Protein AF-A0A956R6L7-F1 (afdb_monomer)

Foldseek 3Di:
DDPPPPPPQDDLQRLLVQCLPPNPVSCCVVQVKDADPVVVVVVVVLVVVLVVQLVVQLVPDDPPCSVVSSVVSNVVSSNVRSNVVSVCSVVPHDIDRDDPPPD

Radius of gyration: 17.67 Å; Cα contacts (8 Å, |Δi|>4): 89; chains: 1; bounding box: 48×32×46 Å

Mean predicted aligned error: 8.66 Å

pLDDT: mean 76.69, std 13.38, range [40.53, 92.88]

Solvent-accessible surface area (backbone atoms only — not comparable to full-atom values): 5742 Å² total; per-residue (Å²): 137,82,82,77,74,76,78,77,73,78,49,51,68,56,53,18,51,39,25,47,76,42,37,75,62,29,32,41,72,76,55,43,42,45,73,44,73,69,54,48,52,53,53,52,52,53,51,51,52,28,50,50,45,20,51,51,28,40,74,69,36,58,90,96,39,21,72,57,38,23,52,53,36,41,51,50,41,50,51,53,48,18,51,54,51,18,52,41,34,65,74,64,50,78,67,47,67,61,65,89,86,75,122

Nearest PDB structures (foldseek):
  8scx-assembly1_A  TM=6.616E-01  e=7.737E+00  Saccharomyces cerevisiae

Secondary structure (DSSP, 8-state):
--------PPPHHHHHHHHHHHHHHHHHHTT-EEEPHHHHHHHHHHHHHHHHHHHHHHHHSPTTTHHHHHHHHHHHHHHHHHHHHHHHHHTT--EEEPPTT--

Structure (mmCIF, N/CA/C/O backbone):
data_AF-A0A956R6L7-F1
#
_entry.id   AF-A0A956R6L7-F1
#
loop_
_atom_site.group_PDB
_atom_site.id
_atom_site.type_symbol
_atom_site.label_atom_id
_atom_site.label_alt_id
_atom_site.label_comp_id
_atom_site.label_asym_id
_atom_site.label_entity_id
_atom_site.label_seq_id
_atom_site.pdbx_PDB_ins_code
_atom_site.Cartn_x
_atom_site.Cartn_y
_atom_site.Cartn_z
_atom_site.occupancy
_atom_site.B_iso_or_equiv
_atom_site.auth_seq_id
_atom_site.auth_comp_id
_atom_site.auth_asym_id
_atom_site.auth_atom_id
_atom_site.pdbx_PDB_model_num
ATOM 1 N N . MET A 1 1 ? -30.554 26.261 20.589 1.00 40.53 1 MET A N 1
ATOM 2 C CA . MET A 1 1 ? -30.805 24.891 20.098 1.00 40.53 1 MET A CA 1
ATOM 3 C C . MET A 1 1 ? -29.555 24.435 19.367 1.00 40.53 1 MET A C 1
ATOM 5 O O . MET A 1 1 ? -29.327 24.876 18.253 1.00 40.53 1 MET A O 1
ATOM 9 N N . ALA A 1 2 ? -28.676 23.692 20.041 1.00 44.38 2 ALA A N 1
ATOM 10 C CA . ALA A 1 2 ? -27.447 23.185 19.437 1.00 44.38 2 ALA A CA 1
ATOM 11 C C . ALA A 1 2 ? -27.731 21.779 18.901 1.00 44.38 2 ALA A C 1
ATOM 13 O O . ALA A 1 2 ? -27.809 20.828 19.676 1.00 44.38 2 ALA A O 1
ATOM 14 N N . GLU A 1 3 ? -27.942 21.662 17.591 1.00 43.91 3 GLU A N 1
ATOM 15 C CA . GLU A 1 3 ? -27.942 20.373 16.903 1.00 43.91 3 GLU A CA 1
ATOM 16 C C . GLU A 1 3 ? -26.542 19.771 17.027 1.00 43.91 3 GLU A C 1
ATOM 18 O O . GLU A 1 3 ? -25.592 20.162 16.346 1.00 43.91 3 GLU A O 1
ATOM 23 N N . GLY A 1 4 ? -26.396 18.835 17.962 1.00 45.50 4 GLY A N 1
ATOM 24 C CA . GLY A 1 4 ? -25.233 17.971 18.037 1.00 45.50 4 GLY A CA 1
ATOM 25 C C . GLY A 1 4 ? -25.216 17.092 16.797 1.00 45.50 4 GLY A C 1
ATOM 26 O O . GLY A 1 4 ? -25.829 16.029 16.795 1.00 45.50 4 GLY A O 1
ATOM 27 N N . ALA A 1 5 ? -24.535 17.542 15.742 1.00 50.59 5 ALA A N 1
ATOM 28 C CA . ALA A 1 5 ? -24.247 16.721 14.578 1.00 50.59 5 ALA A CA 1
ATOM 29 C C . ALA A 1 5 ? -23.546 15.447 15.066 1.00 50.59 5 ALA A C 1
ATOM 31 O O . ALA A 1 5 ? -22.376 15.471 15.464 1.00 50.59 5 ALA A O 1
ATOM 32 N N . ALA A 1 6 ? -24.288 14.339 15.099 1.00 50.56 6 ALA A N 1
ATOM 33 C CA . ALA A 1 6 ? -23.746 13.034 15.418 1.00 50.56 6 ALA A CA 1
ATOM 34 C C . ALA A 1 6 ? -22.599 12.776 14.438 1.00 50.56 6 ALA A C 1
ATOM 36 O O . ALA A 1 6 ? -22.808 12.659 13.231 1.00 50.56 6 ALA A O 1
ATOM 37 N N . ARG A 1 7 ? -21.361 12.760 14.942 1.00 56.19 7 ARG A N 1
ATOM 38 C CA . ARG A 1 7 ? -20.188 12.452 14.122 1.00 56.19 7 ARG A CA 1
ATOM 39 C C 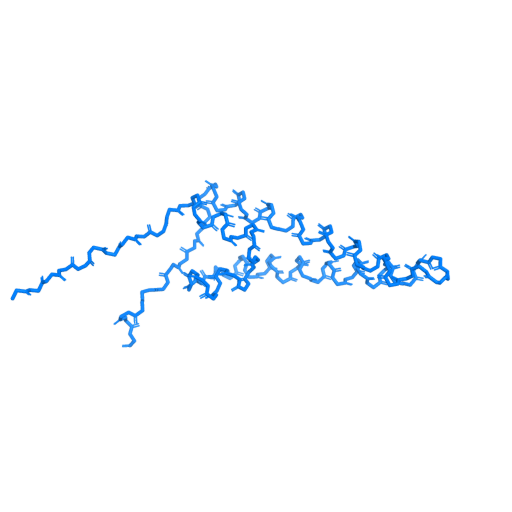. ARG A 1 7 ? -20.324 11.011 13.664 1.00 56.19 7 ARG A C 1
ATOM 41 O O . ARG A 1 7 ? -20.034 10.091 14.426 1.00 56.19 7 ARG A O 1
ATOM 48 N N . VAL A 1 8 ? -20.769 10.821 12.430 1.00 59.69 8 VAL A N 1
ATOM 49 C CA . VAL A 1 8 ? -20.781 9.507 11.799 1.00 59.69 8 VAL A CA 1
ATOM 50 C C . VAL A 1 8 ? -19.325 9.098 11.626 1.00 59.69 8 VAL A C 1
ATOM 52 O O . VAL A 1 8 ? -18.608 9.647 10.790 1.00 59.69 8 VAL A O 1
ATOM 55 N N . GLN A 1 9 ? -18.855 8.173 12.465 1.00 66.75 9 GLN A N 1
ATOM 56 C CA . GLN A 1 9 ? -17.571 7.542 12.206 1.00 66.75 9 GLN A CA 1
ATOM 57 C C . GLN A 1 9 ? -17.697 6.739 10.907 1.00 66.75 9 GLN A C 1
ATOM 59 O O . GLN A 1 9 ? -18.647 5.961 10.770 1.00 66.75 9 GLN A O 1
ATOM 64 N N . PRO A 1 10 ? -16.778 6.919 9.945 1.00 72.81 10 PRO A N 1
ATOM 65 C CA . PRO A 1 10 ? -16.813 6.150 8.713 1.00 72.81 10 PRO A CA 1
ATOM 66 C C . PRO A 1 10 ? -16.704 4.657 9.031 1.00 72.81 10 PRO A C 1
ATOM 68 O O . PRO A 1 10 ? -15.884 4.234 9.850 1.00 72.81 10 PRO A O 1
ATOM 71 N N . SER A 1 11 ? -17.545 3.850 8.386 1.00 83.00 11 SER A N 1
ATOM 72 C CA . SER A 1 11 ? -17.532 2.403 8.584 1.00 83.00 11 SER A CA 1
ATOM 73 C C . SER A 1 11 ? -16.206 1.802 8.104 1.00 83.00 11 SER A C 1
ATOM 75 O O . SER A 1 11 ? -15.552 2.318 7.194 1.00 83.00 11 SER A O 1
ATOM 77 N N . ARG A 1 12 ? -15.815 0.658 8.677 1.00 82.31 12 ARG A N 1
ATOM 78 C CA . ARG A 1 12 ? -14.616 -0.078 8.236 1.00 82.31 12 ARG A CA 1
ATOM 79 C C . ARG A 1 12 ? -14.677 -0.451 6.754 1.00 82.31 12 ARG A C 1
ATOM 81 O O . ARG A 1 12 ? -13.654 -0.408 6.085 1.00 82.31 12 ARG A O 1
ATOM 88 N N . ALA A 1 13 ? -15.867 -0.769 6.245 1.00 84.44 13 ALA A N 1
ATOM 89 C CA . ALA A 1 13 ? -16.080 -1.071 4.832 1.00 84.44 13 ALA A CA 1
ATOM 90 C C . ALA A 1 13 ? -15.778 0.140 3.938 1.00 84.44 13 ALA A C 1
ATOM 92 O O . ALA A 1 13 ? -15.081 0.007 2.936 1.00 84.44 13 ALA A O 1
ATOM 93 N N . TRP A 1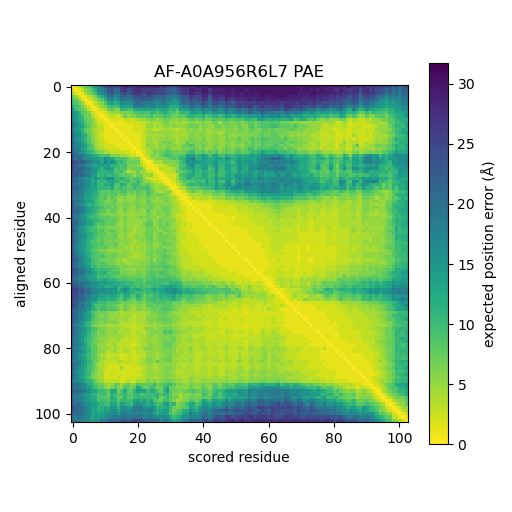 14 ? -16.228 1.333 4.336 1.00 83.50 14 TRP A N 1
ATOM 94 C CA . TRP A 1 14 ? -15.921 2.563 3.610 1.00 83.50 14 TRP A CA 1
ATOM 95 C C . TRP A 1 14 ? -14.423 2.885 3.653 1.00 83.50 14 TRP A C 1
ATOM 97 O O . TRP A 1 14 ? -13.823 3.164 2.619 1.00 83.50 14 TRP A O 1
ATOM 107 N N . LEU A 1 15 ? -13.788 2.769 4.824 1.00 80.25 15 LEU A N 1
ATOM 108 C CA . LEU A 1 15 ? -12.343 2.986 4.966 1.00 80.25 15 LEU A CA 1
ATOM 109 C C . LEU A 1 15 ? -11.528 1.993 4.126 1.00 80.25 15 LEU A C 1
ATOM 111 O O . LEU A 1 15 ? -10.530 2.381 3.527 1.00 80.25 15 LEU A O 1
ATOM 115 N N . ALA A 1 16 ? -11.961 0.733 4.045 1.00 81.50 16 ALA A N 1
ATOM 116 C CA . ALA A 1 16 ? -11.338 -0.277 3.197 1.00 81.50 16 ALA A CA 1
ATOM 117 C C . ALA A 1 16 ? -11.495 0.048 1.703 1.00 81.50 16 ALA A C 1
ATOM 119 O O . ALA A 1 16 ? -10.529 -0.075 0.955 1.00 81.50 16 ALA A O 1
ATOM 120 N N . ALA A 1 17 ? -12.668 0.525 1.277 1.00 82.00 17 ALA A N 1
ATOM 121 C CA . ALA A 1 17 ? -12.895 0.961 -0.101 1.00 82.00 17 ALA A CA 1
ATOM 122 C C . ALA A 1 17 ? -12.020 2.171 -0.470 1.00 82.00 17 ALA A C 1
ATOM 124 O O . ALA A 1 17 ? -11.380 2.179 -1.520 1.00 82.00 17 ALA A O 1
ATOM 125 N N . VAL A 1 18 ? -11.922 3.163 0.422 1.00 78.25 18 VAL A N 1
ATOM 126 C CA . VAL A 1 18 ? -11.046 4.331 0.236 1.00 78.25 18 VAL A CA 1
ATOM 127 C C . VAL A 1 18 ? -9.572 3.933 0.238 1.00 78.25 18 VAL A C 1
ATOM 129 O O . VAL A 1 18 ? -8.806 4.459 -0.562 1.00 78.25 18 VAL A O 1
ATOM 132 N N . ALA A 1 19 ? -9.161 2.990 1.089 1.00 75.44 19 ALA A N 1
ATOM 133 C CA . ALA A 1 19 ? -7.801 2.461 1.079 1.00 75.44 19 ALA A CA 1
ATOM 134 C C . ALA A 1 19 ? -7.461 1.764 -0.241 1.00 75.44 19 ALA A C 1
ATOM 136 O O . ALA A 1 19 ? -6.375 1.972 -0.781 1.00 75.44 19 ALA A O 1
ATOM 137 N N . PHE A 1 20 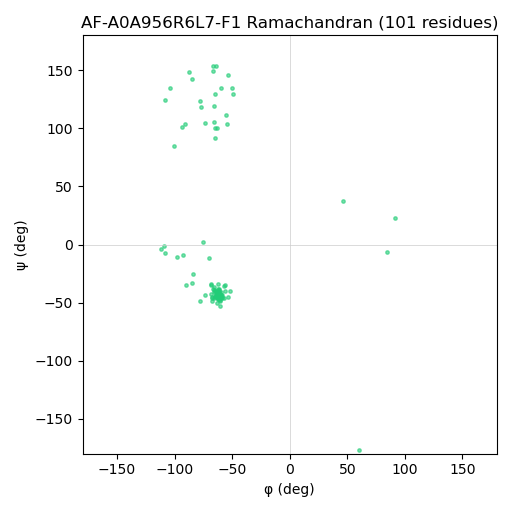? -8.397 0.961 -0.752 1.00 77.06 20 PHE A N 1
ATOM 138 C CA . PHE A 1 20 ? -8.219 0.206 -1.981 1.00 77.06 20 PHE A CA 1
ATOM 139 C C . PHE A 1 20 ? -8.132 1.125 -3.207 1.00 77.06 20 PHE A C 1
ATOM 141 O O . PHE A 1 20 ? -7.232 0.970 -4.027 1.00 77.06 20 PHE A O 1
ATOM 148 N N . ALA A 1 21 ? -9.038 2.102 -3.304 1.00 76.56 21 ALA A N 1
ATOM 149 C CA . ALA A 1 21 ? -9.133 2.999 -4.455 1.00 76.56 21 ALA A CA 1
ATOM 150 C C . ALA A 1 21 ? -8.180 4.208 -4.388 1.00 76.56 21 ALA A C 1
ATOM 152 O O . ALA A 1 21 ? -7.731 4.697 -5.418 1.00 76.56 21 ALA A O 1
ATOM 153 N N . GLY A 1 22 ? -7.901 4.726 -3.189 1.00 65.12 22 GLY A N 1
ATOM 154 C CA . GLY A 1 22 ? -7.217 6.008 -2.985 1.00 65.12 22 GLY A CA 1
ATOM 155 C C . GLY A 1 22 ? -5.783 5.919 -2.458 1.00 65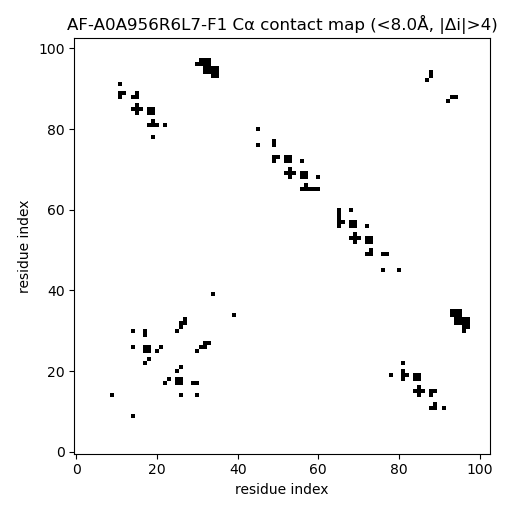.12 22 GLY A C 1
ATOM 156 O O . GLY A 1 22 ? -5.110 6.948 -2.387 1.00 65.12 22 GLY A O 1
ATOM 157 N N . HIS A 1 23 ? -5.292 4.732 -2.085 1.00 71.31 23 HIS A N 1
ATOM 158 C CA . HIS A 1 23 ? -3.987 4.537 -1.437 1.00 71.31 23 HIS A CA 1
ATOM 159 C C . HIS A 1 23 ? -3.846 5.286 -0.081 1.00 71.31 23 HIS A C 1
ATOM 161 O O . HIS A 1 23 ? -4.772 5.919 0.433 1.00 71.31 23 HIS A O 1
ATOM 167 N N . THR A 1 24 ? -2.663 5.201 0.535 1.00 59.06 24 THR A N 1
ATOM 168 C CA . THR A 1 24 ? -2.276 5.868 1.789 1.00 59.06 24 THR A CA 1
ATOM 169 C C . THR A 1 24 ? -2.542 7.395 1.776 1.00 59.06 24 THR A C 1
ATOM 171 O O . THR A 1 24 ? -3.065 7.904 2.773 1.00 59.06 24 THR A O 1
ATOM 174 N N . PRO A 1 25 ? -2.299 8.142 0.673 1.00 61.38 25 PRO A N 1
ATOM 175 C CA . PRO A 1 25 ? -2.717 9.535 0.522 1.00 61.38 25 PRO A CA 1
ATOM 176 C C . PRO A 1 25 ? -4.233 9.708 0.485 1.00 61.38 25 PRO A C 1
ATOM 178 O O . PRO A 1 25 ? -4.718 10.666 1.066 1.00 61.38 25 PRO A O 1
ATOM 181 N N . GLY A 1 26 ? -4.994 8.796 -0.128 1.00 60.16 26 GLY A N 1
ATOM 182 C CA . GLY A 1 26 ? -6.459 8.833 -0.125 1.00 60.16 26 GLY A CA 1
ATOM 183 C C . GLY A 1 26 ? -7.034 8.706 1.283 1.00 60.16 26 GLY A C 1
ATOM 184 O O . GLY A 1 26 ? -7.938 9.445 1.652 1.00 60.16 26 GLY A O 1
ATOM 185 N N . LEU A 1 27 ? -6.446 7.871 2.136 1.00 63.12 27 LEU A N 1
ATOM 186 C CA . LEU A 1 27 ? -6.821 7.800 3.554 1.00 63.12 27 LEU A CA 1
ATOM 187 C C . LEU A 1 27 ? -6.433 9.058 4.344 1.00 63.12 27 LEU A C 1
ATOM 189 O O . LEU A 1 27 ? -7.148 9.474 5.258 1.00 63.12 27 LEU A O 1
ATOM 193 N N . TRP A 1 28 ? -5.307 9.679 4.002 1.00 62.69 28 TRP A N 1
ATOM 194 C CA . TRP A 1 28 ? -4.866 10.916 4.642 1.00 62.69 28 TRP A CA 1
ATOM 195 C C . TRP A 1 28 ? -5.698 12.135 4.195 1.00 62.69 28 TRP A C 1
ATOM 197 O O . TRP A 1 28 ? -6.133 12.920 5.037 1.00 62.69 28 TRP A O 1
ATOM 207 N N . LEU A 1 29 ? -5.983 12.254 2.895 1.00 60.41 29 LEU A N 1
ATOM 208 C CA . LEU A 1 29 ? -6.723 13.351 2.261 1.00 60.41 29 LEU A CA 1
ATOM 209 C C . LEU A 1 29 ? -8.234 13.232 2.470 1.00 60.41 29 LEU A C 1
ATOM 211 O O . LEU A 1 29 ? -8.873 14.204 2.869 1.00 60.41 29 LEU A O 1
ATOM 215 N N . LEU A 1 30 ? -8.804 12.051 2.221 1.00 59.62 30 LEU A N 1
ATOM 216 C CA . LEU A 1 30 ? -10.256 11.840 2.212 1.00 59.62 30 LEU A CA 1
ATOM 217 C C . LEU A 1 30 ? -10.785 11.441 3.590 1.00 59.62 30 LEU A C 1
ATOM 219 O O . LEU A 1 30 ? -11.881 11.847 3.965 1.00 59.62 30 LEU A O 1
ATOM 223 N N . ALA A 1 31 ? -10.005 10.680 4.364 1.00 60.06 31 ALA A N 1
ATOM 224 C CA . ALA A 1 31 ? -10.439 10.159 5.661 1.00 60.06 31 ALA A CA 1
ATOM 225 C C . ALA A 1 31 ? -9.740 10.811 6.872 1.00 60.06 31 ALA A C 1
ATOM 227 O O . ALA A 1 31 ? -10.059 10.462 8.009 1.00 60.06 31 ALA A O 1
ATOM 228 N N . ARG A 1 32 ? -8.793 11.749 6.668 1.00 67.38 32 ARG A N 1
ATOM 229 C CA . ARG A 1 32 ? -8.030 12.448 7.734 1.00 67.38 32 ARG A CA 1
ATOM 230 C C . ARG A 1 32 ? -7.487 11.502 8.815 1.00 67.38 32 ARG A C 1
ATOM 232 O O . ARG A 1 32 ? -7.479 11.812 10.011 1.00 67.38 32 ARG A O 1
ATOM 239 N N . CYS A 1 33 ? -7.054 10.324 8.386 1.00 67.94 33 CYS A N 1
ATOM 240 C CA . CYS A 1 33 ? -6.618 9.245 9.258 1.00 67.94 33 CYS A CA 1
ATOM 241 C C . CYS A 1 33 ? -5.142 9.400 9.659 1.00 67.94 33 CYS A C 1
ATOM 243 O O . CYS A 1 33 ? -4.304 9.791 8.846 1.00 67.94 33 CYS A O 1
ATOM 245 N N . ARG A 1 34 ? -4.803 9.060 10.910 1.00 69.62 34 ARG A N 1
ATOM 246 C CA . ARG A 1 34 ? -3.422 8.816 11.351 1.00 69.62 34 ARG A CA 1
ATOM 247 C C . ARG A 1 34 ? -3.170 7.323 11.493 1.00 69.62 34 ARG A C 1
ATOM 249 O O . ARG A 1 34 ? -3.967 6.593 12.083 1.00 69.62 34 ARG A O 1
ATOM 256 N N . PHE A 1 35 ? -2.027 6.898 10.971 1.00 72.50 35 PHE A N 1
ATOM 257 C CA . PHE A 1 35 ? -1.545 5.530 11.085 1.00 72.50 35 PHE A CA 1
ATOM 258 C C . PHE A 1 35 ? -0.741 5.347 12.367 1.00 72.50 35 PHE A C 1
ATOM 260 O O . PHE A 1 35 ? -0.070 6.269 12.837 1.00 72.50 35 PHE A O 1
ATOM 267 N N . THR A 1 36 ? -0.788 4.140 12.925 1.00 77.12 36 THR A N 1
ATOM 268 C CA . THR A 1 36 ? 0.098 3.766 14.028 1.00 77.12 36 THR A CA 1
ATOM 269 C C . THR A 1 36 ? 1.553 3.713 13.539 1.00 77.12 36 THR A C 1
ATOM 271 O O . THR A 1 36 ? 1.788 3.428 12.361 1.00 77.12 36 THR A O 1
ATOM 274 N N . PRO A 1 37 ? 2.558 3.918 14.411 1.00 78.69 37 PRO A N 1
ATOM 275 C CA . PRO A 1 37 ? 3.967 3.837 14.011 1.00 78.69 37 PRO A CA 1
ATOM 276 C C . PRO A 1 37 ? 4.341 2.496 13.365 1.00 78.69 37 PRO A C 1
ATOM 278 O O . PRO A 1 37 ? 5.134 2.453 12.428 1.00 78.69 37 PRO A O 1
ATOM 281 N N . ALA A 1 38 ? 3.739 1.397 13.831 1.00 78.00 38 ALA A N 1
ATOM 282 C CA . ALA A 1 38 ? 3.928 0.079 13.236 1.00 78.00 38 ALA A CA 1
ATOM 283 C C . ALA A 1 38 ? 3.446 0.042 11.779 1.00 78.00 38 ALA A C 1
ATOM 285 O O . ALA A 1 38 ? 4.183 -0.405 10.905 1.00 78.00 38 ALA A O 1
ATOM 286 N N . LEU A 1 39 ? 2.254 0.574 11.505 1.00 77.19 39 LEU A N 1
ATOM 287 C CA . LEU A 1 39 ? 1.706 0.618 10.154 1.00 77.19 39 LEU A CA 1
ATOM 288 C C . LEU A 1 39 ? 2.483 1.576 9.243 1.00 77.19 39 LEU A C 1
ATOM 290 O O . LEU A 1 39 ? 2.670 1.272 8.070 1.00 77.19 39 LEU A O 1
ATOM 294 N N . VAL A 1 40 ? 3.002 2.684 9.785 1.00 78.81 40 VAL A N 1
ATOM 295 C CA . VAL A 1 40 ? 3.918 3.573 9.053 1.00 78.81 40 VAL A CA 1
ATOM 296 C C . VAL A 1 40 ? 5.165 2.811 8.607 1.00 78.81 40 VAL A C 1
ATOM 298 O O . VAL A 1 40 ? 5.526 2.900 7.438 1.00 78.81 40 VAL A O 1
ATOM 301 N N . ARG A 1 41 ? 5.793 2.016 9.486 1.00 80.75 41 ARG A N 1
ATOM 302 C CA . ARG A 1 41 ? 6.963 1.200 9.112 1.00 80.75 41 ARG A CA 1
ATOM 303 C C . ARG A 1 41 ? 6.644 0.200 8.003 1.00 80.75 41 ARG A C 1
ATOM 305 O O . ARG A 1 41 ? 7.411 0.102 7.052 1.00 80.75 41 ARG A O 1
ATOM 312 N N . VAL A 1 42 ? 5.509 -0.498 8.095 1.00 80.88 42 VAL A N 1
ATOM 313 C CA . VAL A 1 42 ? 5.071 -1.441 7.049 1.00 80.88 42 VAL A CA 1
ATOM 314 C C . VAL A 1 42 ? 4.822 -0.704 5.728 1.00 80.88 42 VAL A C 1
ATOM 316 O O . VAL A 1 42 ? 5.262 -1.168 4.681 1.00 80.88 42 VAL A O 1
ATOM 319 N N . ASN A 1 43 ? 4.191 0.474 5.772 1.00 79.56 43 ASN A N 1
ATOM 320 C CA . ASN A 1 43 ? 3.946 1.300 4.588 1.00 79.56 43 ASN A CA 1
ATOM 321 C C . ASN A 1 43 ? 5.246 1.790 3.940 1.00 79.56 43 ASN A C 1
ATOM 323 O O . ASN A 1 43 ? 5.381 1.736 2.722 1.00 79.56 43 ASN A O 1
ATOM 327 N N . VAL A 1 44 ? 6.218 2.233 4.741 1.00 81.50 44 VAL A N 1
ATOM 328 C CA . VAL A 1 44 ? 7.543 2.626 4.242 1.00 81.50 44 VAL A CA 1
ATOM 329 C C . VAL A 1 44 ? 8.249 1.432 3.600 1.00 81.50 44 VAL A C 1
ATOM 331 O O . VAL A 1 44 ? 8.748 1.557 2.486 1.00 81.50 44 VAL A O 1
ATOM 334 N N . ALA A 1 45 ? 8.246 0.263 4.247 1.00 83.00 45 ALA A N 1
ATOM 335 C CA . ALA A 1 45 ? 8.870 -0.939 3.699 1.00 83.00 45 ALA A CA 1
ATOM 336 C C . ALA A 1 45 ? 8.243 -1.361 2.359 1.00 83.00 45 ALA A C 1
ATOM 338 O O . ALA A 1 45 ? 8.965 -1.644 1.407 1.00 83.00 45 ALA A O 1
ATOM 339 N N . ALA A 1 46 ? 6.913 -1.350 2.252 1.00 82.31 46 ALA A N 1
ATOM 340 C CA . ALA A 1 46 ? 6.222 -1.709 1.015 1.00 82.31 46 ALA A CA 1
ATOM 341 C C . ALA A 1 46 ? 6.480 -0.706 -0.120 1.00 82.31 46 ALA A C 1
ATOM 343 O O . ALA A 1 46 ? 6.670 -1.107 -1.270 1.00 82.31 46 ALA A O 1
ATOM 344 N N . ALA A 1 47 ? 6.546 0.590 0.202 1.00 82.62 47 ALA A N 1
ATOM 345 C CA . ALA A 1 47 ? 6.923 1.622 -0.758 1.00 82.62 47 ALA A CA 1
ATOM 346 C C . ALA A 1 47 ? 8.353 1.404 -1.275 1.00 82.62 47 ALA A C 1
ATOM 348 O O . ALA A 1 47 ? 8.570 1.403 -2.484 1.00 82.62 47 ALA A O 1
ATOM 349 N N . LEU A 1 48 ? 9.311 1.142 -0.378 1.00 85.38 48 LEU A N 1
ATOM 350 C CA . LEU A 1 48 ? 10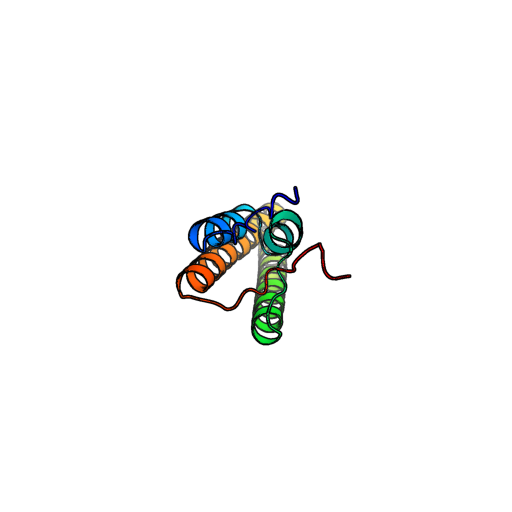.697 0.854 -0.754 1.00 85.38 48 LEU A CA 1
ATOM 351 C C . LEU A 1 48 ? 10.802 -0.400 -1.626 1.00 85.38 48 LEU A C 1
ATOM 353 O O . LEU A 1 48 ? 11.467 -0.364 -2.656 1.00 85.38 48 LEU A O 1
ATOM 357 N N . LEU A 1 49 ? 10.111 -1.483 -1.265 1.00 87.50 49 LEU A N 1
ATOM 358 C CA . LEU A 1 49 ? 10.080 -2.708 -2.069 1.00 87.50 49 LEU A CA 1
ATOM 359 C C . LEU A 1 49 ? 9.484 -2.470 -3.460 1.00 87.50 49 LEU A C 1
ATOM 361 O O . LEU A 1 49 ? 10.004 -2.995 -4.439 1.00 87.50 49 LEU A O 1
ATOM 365 N N . THR A 1 50 ? 8.441 -1.643 -3.566 1.00 87.81 50 THR A N 1
ATOM 366 C CA . THR A 1 50 ? 7.845 -1.281 -4.861 1.00 87.81 50 THR A CA 1
ATOM 367 C C . THR A 1 50 ? 8.830 -0.485 -5.712 1.00 87.81 50 THR A C 1
ATOM 369 O O . THR A 1 50 ? 9.013 -0.795 -6.885 1.00 87.81 50 THR A O 1
ATOM 372 N N . VAL A 1 51 ? 9.523 0.494 -5.123 1.00 87.50 51 VAL A N 1
ATOM 373 C CA . VAL A 1 51 ? 10.558 1.269 -5.824 1.00 87.50 51 VAL A CA 1
ATOM 374 C C . VAL A 1 51 ? 11.706 0.367 -6.278 1.00 87.50 51 VAL A C 1
ATOM 376 O O . VAL A 1 51 ? 12.131 0.460 -7.425 1.00 87.50 51 VAL A O 1
ATOM 379 N N . LEU A 1 52 ? 12.177 -0.545 -5.424 1.00 92.88 52 LEU A N 1
ATOM 380 C CA . LEU A 1 52 ? 13.216 -1.509 -5.792 1.00 92.88 52 LEU A CA 1
ATOM 381 C C . LEU A 1 52 ? 12.759 -2.427 -6.931 1.00 92.88 52 LEU A C 1
ATOM 383 O O . LEU A 1 52 ? 13.525 -2.653 -7.863 1.00 92.88 52 LEU A O 1
ATOM 387 N N . ALA A 1 53 ? 11.512 -2.903 -6.901 1.00 90.12 53 ALA A N 1
ATOM 388 C CA . ALA A 1 53 ? 10.941 -3.710 -7.976 1.00 90.12 53 ALA A CA 1
ATOM 389 C C . ALA A 1 53 ? 10.834 -2.924 -9.292 1.00 90.12 53 ALA A C 1
ATOM 391 O O . ALA A 1 53 ? 11.149 -3.461 -10.349 1.00 90.12 53 ALA A O 1
ATOM 392 N N . MET A 1 54 ? 10.450 -1.645 -9.237 1.00 92.19 54 MET A N 1
ATOM 393 C CA . MET A 1 54 ? 10.437 -0.755 -10.400 1.00 92.19 54 MET A CA 1
ATOM 394 C C . MET A 1 54 ? 11.841 -0.564 -10.976 1.00 92.19 54 MET A C 1
ATOM 396 O O . MET A 1 54 ? 12.027 -0.701 -12.181 1.00 92.19 54 MET A O 1
ATOM 400 N N . VAL A 1 55 ? 12.840 -0.291 -10.131 1.00 91.19 55 VAL A N 1
ATOM 401 C CA . VAL A 1 55 ? 14.238 -0.155 -10.566 1.00 91.19 55 VAL A CA 1
ATOM 402 C C . VAL A 1 55 ? 14.726 -1.459 -11.193 1.00 91.19 55 VAL A C 1
ATOM 404 O O . VAL A 1 55 ? 15.244 -1.432 -1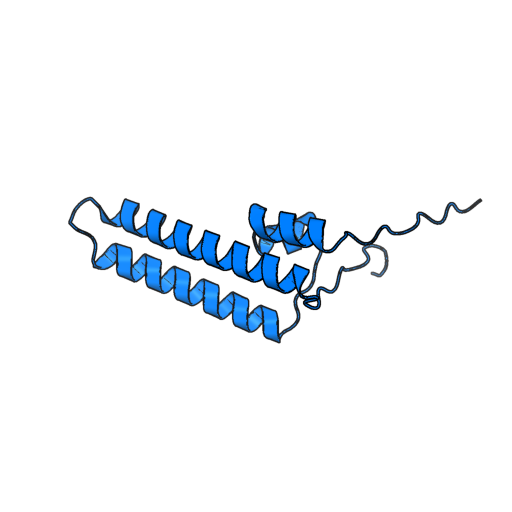2.306 1.00 91.19 55 VAL A O 1
ATOM 407 N N . ALA A 1 56 ? 14.499 -2.599 -10.534 1.00 91.12 56 ALA A N 1
ATOM 408 C CA . ALA A 1 56 ? 14.858 -3.917 -11.048 1.00 91.12 56 ALA A CA 1
ATOM 409 C C . ALA A 1 56 ? 14.201 -4.191 -12.410 1.00 91.12 56 ALA A C 1
ATOM 411 O O . ALA A 1 56 ? 14.880 -4.604 -13.347 1.00 91.12 56 ALA A O 1
ATOM 412 N N . ALA A 1 57 ? 12.907 -3.898 -12.552 1.00 90.62 57 ALA A N 1
ATOM 413 C CA . ALA A 1 57 ? 12.189 -4.035 -13.814 1.00 90.62 57 ALA A CA 1
ATOM 414 C C . ALA A 1 57 ? 12.772 -3.127 -14.906 1.00 90.62 57 ALA A C 1
ATOM 416 O O . ALA A 1 57 ? 12.938 -3.565 -16.038 1.00 90.62 57 ALA A O 1
ATOM 417 N N . GLY A 1 58 ? 13.139 -1.888 -14.574 1.00 90.00 58 GLY A N 1
ATOM 418 C CA . GLY A 1 58 ? 13.747 -0.954 -15.520 1.00 90.00 58 GLY A CA 1
ATOM 419 C C . GLY A 1 58 ? 15.124 -1.396 -16.020 1.00 90.00 58 GLY A C 1
ATOM 420 O O . GLY A 1 58 ? 15.402 -1.252 -17.207 1.00 90.00 58 GLY A O 1
ATOM 421 N N . VAL A 1 59 ? 15.969 -1.950 -15.140 1.00 92.25 59 VAL A N 1
ATOM 422 C CA . VAL A 1 59 ? 17.344 -2.361 -15.494 1.00 92.25 59 VAL A CA 1
ATOM 423 C C . VAL A 1 59 ? 17.430 -3.747 -16.134 1.00 92.25 59 VAL A C 1
ATOM 425 O O . VAL A 1 59 ? 18.384 -4.014 -16.856 1.00 92.25 59 VAL A O 1
ATOM 428 N N . THR A 1 60 ? 16.466 -4.633 -15.867 1.00 92.81 60 THR A N 1
ATOM 429 C CA . THR A 1 60 ? 16.450 -6.008 -16.409 1.00 92.81 60 THR A CA 1
ATOM 430 C C . THR A 1 60 ? 15.568 -6.170 -17.643 1.00 92.81 60 THR A C 1
ATOM 432 O O . THR A 1 60 ? 15.623 -7.209 -18.298 1.00 92.81 60 THR A O 1
ATOM 435 N N . ALA A 1 61 ? 14.749 -5.170 -17.972 1.00 91.12 61 ALA A N 1
ATOM 436 C CA . ALA A 1 61 ? 13.887 -5.226 -19.141 1.00 91.12 61 ALA A CA 1
ATOM 437 C C . ALA A 1 61 ? 14.676 -5.229 -20.452 1.00 91.12 61 ALA A C 1
ATOM 439 O O . ALA A 1 61 ? 15.718 -4.588 -20.592 1.00 91.12 61 ALA A O 1
ATOM 440 N N . GLU A 1 62 ? 14.095 -5.891 -21.451 1.00 90.19 62 GLU A N 1
ATOM 441 C CA . GLU A 1 62 ? 14.567 -5.837 -22.831 1.00 90.19 62 GLU A CA 1
ATOM 442 C C . GLU A 1 62 ? 14.674 -4.378 -23.324 1.00 90.19 62 GLU A C 1
ATOM 444 O O . GLU A 1 62 ? 13.832 -3.535 -22.964 1.00 90.19 62 GLU A O 1
ATOM 449 N N . PRO A 1 63 ? 15.661 -4.065 -24.187 1.00 85.00 63 PRO A N 1
ATOM 450 C CA . PRO A 1 63 ? 15.781 -2.750 -24.807 1.00 85.00 63 PRO A CA 1
ATOM 451 C C . PRO A 1 63 ? 14.451 -2.290 -25.421 1.00 85.00 63 PRO A C 1
ATOM 453 O O . PRO A 1 63 ? 13.797 -3.026 -26.155 1.00 85.00 63 PRO A O 1
ATOM 456 N N . GLY A 1 64 ? 14.022 -1.070 -25.088 1.00 85.81 64 GLY A N 1
ATOM 457 C CA . GLY A 1 64 ? 12.747 -0.502 -25.545 1.00 85.81 64 GLY A CA 1
ATOM 458 C C . GLY A 1 64 ? 11.511 -0.873 -24.711 1.00 85.81 64 GLY A C 1
ATOM 459 O O . GLY A 1 64 ? 10.454 -0.285 -24.928 1.00 85.81 64 GLY A O 1
ATOM 460 N N . ARG A 1 65 ? 11.614 -1.778 -23.723 1.00 89.00 65 ARG A N 1
ATOM 461 C CA . ARG A 1 65 ? 10.477 -2.190 -22.864 1.00 89.00 65 ARG A CA 1
ATOM 462 C C . ARG A 1 65 ? 10.590 -1.746 -21.405 1.00 89.00 65 ARG A C 1
ATOM 464 O O . ARG A 1 65 ? 9.639 -1.931 -20.647 1.00 89.00 65 ARG A O 1
ATOM 471 N N . GLY A 1 66 ? 11.699 -1.112 -21.015 1.00 87.00 66 GLY A N 1
ATOM 472 C CA . GLY A 1 66 ? 11.962 -0.693 -19.630 1.00 87.00 66 GLY A CA 1
ATOM 473 C C . GLY A 1 66 ? 10.858 0.159 -19.007 1.00 87.00 66 GLY A C 1
ATOM 474 O O . GLY A 1 66 ? 10.405 -0.137 -17.906 1.00 87.00 66 GLY A O 1
ATOM 475 N N . ALA A 1 67 ? 10.344 1.156 -19.732 1.00 87.31 67 ALA A N 1
ATOM 476 C CA . ALA A 1 67 ? 9.263 2.007 -19.229 1.00 87.31 67 ALA A CA 1
ATOM 477 C C . ALA A 1 67 ? 7.976 1.213 -18.937 1.00 87.31 67 ALA A C 1
ATOM 479 O O . ALA A 1 67 ? 7.340 1.415 -17.905 1.00 87.31 67 ALA A O 1
ATOM 480 N N . TRP A 1 68 ? 7.617 0.267 -19.810 1.00 91.06 68 TRP A N 1
ATOM 481 C CA . TRP A 1 68 ? 6.447 -0.583 -19.601 1.00 91.06 68 TRP A CA 1
ATOM 482 C C . TRP A 1 68 ? 6.639 -1.544 -18.425 1.00 91.06 68 TRP A C 1
ATOM 484 O O . TRP A 1 68 ? 5.747 -1.680 -17.590 1.00 91.06 68 TRP A O 1
ATOM 494 N N . ALA A 1 69 ? 7.817 -2.161 -18.310 1.00 88.62 69 ALA A N 1
ATOM 495 C CA . ALA A 1 69 ? 8.141 -3.051 -17.199 1.00 88.62 69 ALA A CA 1
ATOM 496 C C . ALA A 1 69 ? 8.056 -2.329 -15.840 1.00 88.62 69 ALA A C 1
ATOM 498 O O . ALA A 1 69 ? 7.489 -2.867 -14.889 1.00 88.62 69 ALA A O 1
ATOM 499 N N . VAL A 1 70 ? 8.535 -1.081 -15.770 1.00 89.75 70 VAL A N 1
ATOM 500 C CA . VAL A 1 70 ? 8.412 -0.214 -14.586 1.00 89.75 70 VAL A CA 1
ATOM 501 C C . VAL A 1 70 ? 6.946 0.051 -14.234 1.00 89.75 70 VAL A C 1
ATOM 503 O O . VAL A 1 70 ? 6.569 -0.067 -13.068 1.00 89.75 70 VAL A O 1
ATOM 506 N N . VAL A 1 71 ? 6.105 0.375 -15.224 1.00 90.88 71 VAL A N 1
ATOM 507 C CA . VAL A 1 71 ? 4.664 0.610 -15.013 1.00 90.88 71 VAL A CA 1
ATOM 508 C C . VAL A 1 71 ? 3.968 -0.649 -14.501 1.00 90.88 71 VAL A C 1
ATOM 510 O O . VAL A 1 71 ? 3.203 -0.573 -13.542 1.00 90.88 71 VAL A O 1
ATOM 513 N N . VAL A 1 72 ? 4.258 -1.814 -15.083 1.00 89.62 72 VAL A N 1
ATOM 514 C CA . VAL A 1 72 ? 3.692 -3.096 -14.636 1.00 89.62 72 VAL A CA 1
ATOM 515 C C . VAL A 1 72 ? 4.120 -3.418 -13.202 1.00 89.62 72 VAL A C 1
ATOM 517 O O . VAL A 1 72 ? 3.276 -3.792 -12.387 1.00 89.62 72 VAL A O 1
ATOM 520 N N . ALA A 1 73 ? 5.399 -3.232 -12.862 1.00 90.81 73 ALA A N 1
ATOM 521 C CA . ALA A 1 73 ? 5.900 -3.444 -11.504 1.00 90.81 73 ALA A CA 1
ATOM 522 C C . ALA A 1 73 ? 5.221 -2.508 -10.491 1.00 90.81 73 ALA A C 1
ATOM 524 O O . ALA A 1 73 ? 4.809 -2.946 -9.413 1.00 90.81 73 ALA A O 1
ATOM 525 N N . TRP A 1 74 ? 5.043 -1.237 -10.857 1.00 90.69 74 TRP A N 1
ATOM 526 C CA . TRP A 1 74 ? 4.316 -0.272 -10.039 1.00 90.69 74 TRP A CA 1
ATOM 527 C C . TRP A 1 74 ? 2.847 -0.671 -9.840 1.00 90.69 74 TRP A C 1
ATOM 529 O O . TRP A 1 74 ? 2.373 -0.665 -8.705 1.00 90.69 74 TRP A O 1
ATOM 539 N N . LEU A 1 75 ? 2.140 -1.069 -10.905 1.00 89.25 75 LEU A N 1
ATOM 540 C CA . LEU A 1 75 ? 0.735 -1.494 -10.838 1.00 89.25 75 LEU A CA 1
ATOM 541 C C . LEU A 1 75 ? 0.547 -2.700 -9.912 1.00 89.25 75 LEU A C 1
ATOM 543 O O . LEU A 1 75 ? -0.377 -2.713 -9.098 1.00 89.25 75 LEU A O 1
ATOM 547 N N . TRP A 1 76 ? 1.437 -3.690 -9.994 1.00 88.56 76 TRP A N 1
ATOM 548 C CA . TRP A 1 76 ? 1.398 -4.856 -9.111 1.00 88.56 76 TRP A CA 1
ATOM 549 C C . TRP A 1 76 ? 1.669 -4.494 -7.654 1.00 88.56 76 TRP A C 1
ATOM 551 O O . TRP A 1 76 ? 0.915 -4.916 -6.775 1.00 88.56 76 TRP A O 1
ATOM 561 N N . GLY A 1 77 ? 2.702 -3.686 -7.395 1.00 86.81 77 GLY A N 1
ATOM 562 C CA . GLY A 1 77 ? 2.998 -3.194 -6.049 1.00 86.81 77 GLY A CA 1
ATOM 563 C C . GLY A 1 77 ? 1.826 -2.403 -5.467 1.00 86.81 77 GLY A C 1
ATOM 564 O O . GLY A 1 77 ? 1.419 -2.635 -4.327 1.00 86.81 77 GLY A O 1
ATOM 565 N N . HIS A 1 78 ? 1.215 -1.542 -6.282 1.00 84.56 78 HIS A N 1
ATOM 566 C CA . HIS A 1 78 ? 0.034 -0.768 -5.920 1.00 84.56 78 HIS A CA 1
ATOM 567 C C . HIS A 1 78 ? -1.155 -1.669 -5.567 1.00 84.56 78 HIS A C 1
ATOM 569 O O . HIS A 1 78 ? -1.720 -1.544 -4.481 1.00 84.56 78 HIS A O 1
ATOM 575 N N . PHE A 1 79 ? -1.511 -2.611 -6.442 1.00 87.00 79 PHE A N 1
ATOM 576 C CA . PHE A 1 79 ? -2.657 -3.495 -6.238 1.00 87.00 79 PHE A CA 1
ATOM 577 C C . PHE A 1 79 ? -2.488 -4.401 -5.011 1.00 87.00 79 PHE A C 1
ATOM 579 O O . PHE A 1 79 ? -3.402 -4.519 -4.186 1.00 87.00 79 PHE A O 1
ATOM 586 N N . ALA A 1 80 ? -1.309 -5.012 -4.856 1.00 86.19 80 ALA A N 1
ATOM 587 C CA . ALA A 1 80 ? -0.999 -5.861 -3.711 1.00 86.19 80 ALA A CA 1
ATOM 588 C C . ALA A 1 80 ? -1.102 -5.071 -2.400 1.00 86.19 80 ALA A C 1
ATOM 590 O O . ALA A 1 80 ? -1.755 -5.511 -1.450 1.00 86.19 80 ALA A O 1
ATOM 591 N N . TRP A 1 81 ? -0.521 -3.870 -2.368 1.00 84.50 81 TRP A N 1
ATOM 592 C CA . TRP A 1 81 ? -0.561 -3.006 -1.196 1.00 84.50 81 TRP A CA 1
ATOM 593 C C . TRP A 1 81 ? -1.984 -2.565 -0.835 1.00 84.50 81 TRP A C 1
ATOM 595 O O . TRP A 1 81 ? -2.408 -2.738 0.309 1.00 84.50 81 TRP A O 1
ATOM 605 N N . SER A 1 82 ? -2.744 -2.057 -1.808 1.00 83.06 82 SER A N 1
ATOM 606 C CA . SER A 1 82 ? -4.138 -1.630 -1.634 1.00 83.06 82 SER A CA 1
ATOM 607 C C . SER A 1 82 ? -5.023 -2.757 -1.090 1.00 83.06 82 SER A C 1
ATOM 609 O O . SER A 1 82 ? -5.826 -2.539 -0.179 1.00 83.06 82 SER A O 1
ATOM 611 N N . THR A 1 83 ? -4.822 -3.985 -1.575 1.00 84.25 83 THR A N 1
ATOM 612 C CA . THR A 1 83 ? -5.550 -5.175 -1.111 1.00 84.25 83 THR A CA 1
ATOM 613 C C . THR A 1 83 ? -5.190 -5.544 0.328 1.00 84.25 83 THR A C 1
ATOM 615 O O . THR A 1 83 ? -6.079 -5.750 1.159 1.00 84.25 83 THR A O 1
ATOM 618 N N . ILE A 1 84 ? -3.894 -5.597 0.654 1.00 83.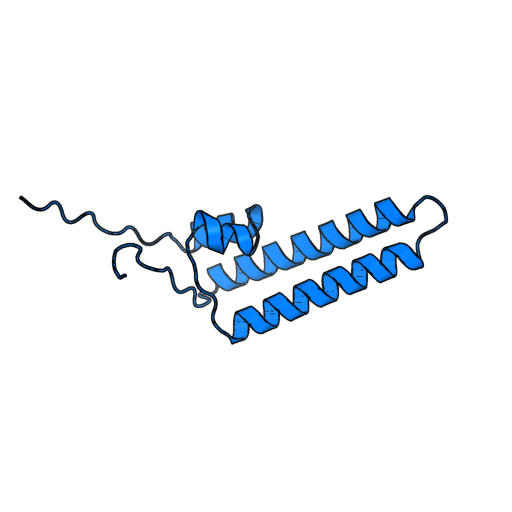88 84 ILE A N 1
ATOM 619 C CA . ILE A 1 84 ? -3.415 -5.911 2.010 1.00 83.88 84 ILE A CA 1
ATOM 620 C C . ILE A 1 84 ? -3.941 -4.883 3.012 1.00 83.88 84 ILE A C 1
ATOM 622 O O . ILE A 1 84 ? -4.405 -5.247 4.096 1.00 83.88 84 ILE A O 1
ATOM 626 N N . PHE A 1 85 ? -3.905 -3.604 2.644 1.00 81.81 85 PHE A N 1
ATOM 627 C CA . PHE A 1 85 ? -4.343 -2.527 3.516 1.00 81.81 85 PHE A CA 1
ATOM 628 C C . PHE A 1 85 ? -5.854 -2.573 3.766 1.00 81.81 85 PHE A C 1
ATOM 630 O O . PHE A 1 85 ? -6.291 -2.497 4.915 1.00 81.81 85 PHE A O 1
ATOM 637 N N . ALA A 1 86 ? -6.657 -2.776 2.717 1.00 83.62 86 ALA A N 1
ATOM 638 C CA . ALA A 1 86 ? -8.099 -2.960 2.846 1.00 83.62 86 ALA A CA 1
ATOM 639 C C . ALA A 1 86 ? -8.438 -4.163 3.747 1.00 83.62 86 ALA A C 1
ATOM 641 O O . ALA A 1 86 ? -9.244 -4.042 4.671 1.00 83.62 86 ALA A O 1
ATOM 642 N N . ALA A 1 87 ? -7.763 -5.300 3.552 1.00 85.00 87 ALA A N 1
ATOM 643 C CA . ALA A 1 87 ? -7.943 -6.485 4.387 1.00 85.00 87 ALA A CA 1
ATOM 644 C C . ALA A 1 87 ? -7.567 -6.231 5.858 1.00 85.00 87 ALA A C 1
ATOM 646 O O . ALA A 1 87 ? -8.261 -6.694 6.764 1.00 85.00 87 ALA A O 1
ATOM 647 N N . TRP A 1 88 ? -6.496 -5.479 6.116 1.00 83.31 88 TRP A N 1
ATOM 648 C CA . TRP A 1 88 ? -6.089 -5.109 7.471 1.00 83.31 88 TRP A CA 1
ATOM 649 C C . TRP A 1 88 ? -7.140 -4.236 8.176 1.00 83.31 88 TRP A C 1
ATOM 651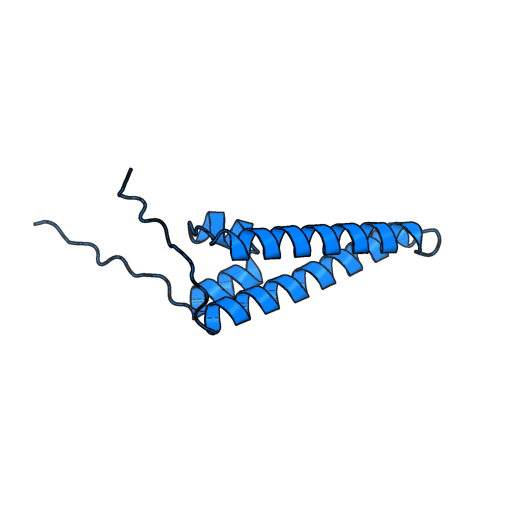 O O . TRP A 1 88 ? -7.471 -4.498 9.335 1.00 83.31 88 TRP A O 1
ATOM 661 N N . ILE A 1 89 ? -7.736 -3.264 7.476 1.00 82.94 89 ILE A N 1
ATOM 662 C CA . ILE A 1 89 ? -8.844 -2.449 8.007 1.00 82.94 89 ILE A CA 1
ATOM 663 C C . ILE A 1 89 ? -10.042 -3.330 8.367 1.00 82.94 89 ILE A C 1
ATOM 665 O O . ILE A 1 89 ? -10.595 -3.215 9.464 1.00 82.94 89 ILE A O 1
ATOM 669 N N . LEU A 1 90 ? -10.432 -4.232 7.463 1.00 84.88 90 LEU A N 1
ATOM 670 C CA . LEU A 1 90 ? -11.568 -5.134 7.672 1.00 84.88 90 LEU A CA 1
ATOM 671 C C . LEU A 1 90 ? -11.349 -6.069 8.871 1.00 84.88 90 LEU A C 1
ATOM 673 O O . LEU A 1 90 ? -12.291 -6.336 9.615 1.00 84.88 90 LEU A O 1
ATOM 677 N N . ARG A 1 91 ? -10.102 -6.485 9.124 1.00 86.25 91 ARG A N 1
ATOM 678 C CA . ARG A 1 91 ? -9.700 -7.287 10.296 1.00 86.25 91 ARG A CA 1
ATOM 679 C C . ARG A 1 91 ? -9.634 -6.497 11.610 1.00 86.25 91 ARG A C 1
ATOM 681 O O . ARG A 1 91 ? -9.288 -7.065 12.639 1.00 86.25 91 ARG A O 1
ATOM 688 N N . GLY A 1 92 ? -9.978 -5.208 11.603 1.00 79.56 92 GLY A N 1
ATOM 689 C CA . GLY A 1 92 ? -9.995 -4.371 12.804 1.00 79.56 92 GLY A CA 1
ATOM 690 C C . GLY A 1 92 ? -8.690 -3.628 13.077 1.00 79.56 92 GLY A C 1
ATOM 691 O O . GLY A 1 92 ? -8.444 -3.234 14.215 1.00 79.56 92 GLY A O 1
ATOM 692 N N . GLY A 1 93 ? -7.870 -3.413 12.048 1.00 77.31 93 GLY A N 1
ATOM 693 C CA . GLY A 1 93 ? -6.690 -2.564 12.124 1.00 77.31 93 GLY A CA 1
ATOM 694 C C . GLY A 1 93 ? -6.978 -1.179 12.718 1.00 77.31 93 GLY A C 1
ATOM 695 O O . GLY A 1 93 ? -7.963 -0.525 12.371 1.00 77.31 93 GLY A O 1
ATOM 696 N N . ALA A 1 94 ? -6.115 -0.727 13.629 1.00 67.56 94 ALA A N 1
ATOM 697 C CA . ALA A 1 94 ? -6.292 0.533 14.344 1.00 67.56 94 ALA A CA 1
ATOM 698 C C . ALA A 1 94 ? -6.015 1.753 13.447 1.00 67.56 94 ALA A C 1
ATOM 700 O O . ALA A 1 94 ? -4.862 2.101 13.188 1.00 67.56 94 ALA A O 1
ATOM 701 N N . ILE A 1 95 ? -7.073 2.439 13.018 1.00 68.44 95 ILE A N 1
ATOM 702 C CA . ILE A 1 95 ? -6.995 3.739 12.348 1.00 68.44 95 ILE A CA 1
ATOM 703 C C . ILE A 1 95 ? -7.506 4.815 13.302 1.00 68.44 95 ILE A C 1
ATOM 705 O O . ILE A 1 95 ? -8.634 4.738 13.784 1.00 68.44 95 ILE A O 1
ATOM 709 N N . VAL A 1 96 ? -6.689 5.839 13.559 1.00 67.94 96 VAL A N 1
ATOM 710 C CA . VAL A 1 96 ? -7.116 6.992 14.359 1.00 67.94 96 VAL A CA 1
ATOM 711 C C . VAL A 1 96 ? -7.687 8.042 13.415 1.00 67.94 96 VAL A C 1
ATOM 713 O O . VAL A 1 96 ? -6.942 8.733 12.718 1.00 67.94 96 VAL A O 1
ATOM 716 N N . VAL A 1 97 ? -9.012 8.164 13.378 1.00 65.88 97 VAL A N 1
ATOM 717 C CA . VAL A 1 97 ? -9.697 9.226 12.630 1.00 65.88 97 VAL A CA 1
ATOM 718 C C . VAL A 1 97 ? -9.579 10.521 13.432 1.00 65.88 97 VAL A C 1
ATOM 720 O O . VAL A 1 97 ? -10.030 10.586 14.578 1.00 65.88 97 VAL A O 1
ATOM 723 N N . ARG A 1 98 ? -8.934 11.554 12.873 1.00 61.28 98 ARG A N 1
ATOM 724 C CA . ARG A 1 98 ? -8.781 12.826 13.586 1.00 61.28 98 ARG A CA 1
ATOM 725 C C . ARG A 1 98 ? -10.083 13.616 13.527 1.00 61.28 98 ARG A C 1
ATOM 727 O O . ARG A 1 98 ? -10.569 13.958 12.453 1.00 61.28 98 ARG A O 1
ATOM 734 N N . ASP A 1 99 ? -10.588 13.964 14.701 1.00 57.12 99 ASP A N 1
ATOM 735 C CA . ASP A 1 99 ? -11.669 14.921 14.862 1.00 57.12 99 ASP A CA 1
ATOM 736 C C . ASP A 1 99 ? -11.199 16.329 14.419 1.00 57.12 99 ASP A C 1
ATOM 738 O O . ASP A 1 99 ? -10.257 16.868 15.009 1.00 57.12 99 ASP A O 1
ATOM 742 N N . PRO A 1 100 ? -11.828 16.952 13.405 1.00 53.84 100 PRO A N 1
ATOM 743 C CA . PRO A 1 100 ? -11.427 18.268 12.912 1.00 53.84 100 PRO A CA 1
ATOM 744 C C . PRO A 1 100 ? -11.719 19.440 13.866 1.00 53.84 100 PRO A C 1
ATOM 746 O O . PRO A 1 100 ? -11.211 20.530 13.625 1.00 53.84 100 PRO A O 1
ATOM 749 N N . SER A 1 101 ? -12.500 19.235 14.929 1.00 57.50 101 SER A N 1
ATOM 750 C CA . SER A 1 101 ? -12.911 20.273 15.891 1.00 57.50 101 SER A CA 1
ATOM 751 C C . SER A 1 101 ? -12.002 20.411 17.119 1.00 57.50 101 SER A C 1
ATOM 753 O O . SER A 1 101 ? -12.160 21.353 17.887 1.00 57.50 101 SER A O 1
ATOM 755 N N . ARG A 1 102 ? -11.046 19.492 17.316 1.00 50.44 102 ARG A N 1
ATOM 756 C CA . ARG A 1 102 ? -10.042 19.574 18.388 1.00 50.44 102 ARG A CA 1
ATOM 757 C C . ARG A 1 102 ? -8.721 20.081 17.806 1.00 50.44 102 ARG A C 1
ATOM 759 O O . ARG A 1 102 ? -7.877 19.278 17.393 1.00 50.44 102 ARG A O 1
ATOM 766 N N . ARG A 1 103 ? -8.581 21.403 17.706 1.00 52.56 103 ARG A N 1
ATOM 767 C CA . ARG A 1 103 ? -7.300 22.086 17.476 1.00 52.56 103 ARG A CA 1
ATOM 768 C C . ARG A 1 103 ? -6.890 22.825 18.732 1.00 52.56 103 ARG A C 1
ATOM 770 O O . ARG A 1 103 ? -7.799 23.392 19.369 1.00 52.56 103 ARG A O 1
#

Sequence (103 aa):
MAEGAARVQPSRAWLAAVAFAGHTPGLWLLARCRFTPALVRVNVAAALLTVLAMVAAGVTAEPGRGAWAVVVAWLWG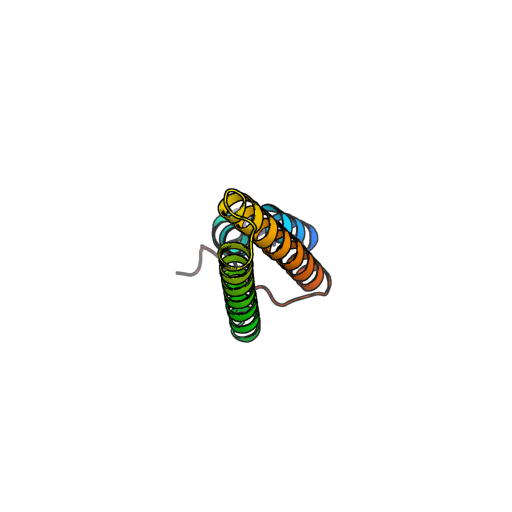HFAWSTIFAAWILRGGAIVVRDPSRR